Protein AF-A0A4R6QDV1-F1 (afdb_monomer_lite)

Organism: NCBI:txid270368

Sequence (124 aa):
MELHFSRSQKSGLMGGVKFILEAKVGLNDAEQGFVKKYKLADTLLYEKGADKIDAATGAMSLIAARFMQMRVTVNDLVLGRTFECKDIIEIMAVQGQLKEATDLFHKILTAASTFEGEEVIRFA

Structure (mmCIF, N/CA/C/O backbone):
data_AF-A0A4R6QDV1-F1
#
_entry.id   AF-A0A4R6QDV1-F1
#
loop_
_atom_site.group_PDB
_atom_site.id
_atom_site.type_symbol
_atom_site.label_atom_id
_atom_site.label_alt_id
_atom_site.label_comp_id
_atom_site.label_asym_id
_atom_site.label_entity_id
_atom_site.label_seq_id
_atom_site.pdbx_PDB_ins_code
_atom_site.Cartn_x
_atom_site.Cartn_y
_atom_site.Cartn_z
_atom_site.occupancy
_atom_site.B_iso_or_equiv
_atom_site.auth_seq_id
_atom_site.auth_comp_id
_atom_site.auth_asym_id
_atom_site.auth_atom_id
_atom_site.pdbx_PDB_model_num
ATOM 1 N N . MET A 1 1 ? -10.278 4.048 1.165 1.00 93.56 1 MET A N 1
ATOM 2 C CA . MET A 1 1 ? -8.880 3.778 0.788 1.00 93.56 1 MET A CA 1
ATOM 3 C C . MET A 1 1 ? -8.758 3.488 -0.705 1.00 93.56 1 MET A C 1
ATOM 5 O O . MET A 1 1 ? -9.570 2.735 -1.231 1.00 93.56 1 MET A O 1
ATOM 9 N N . GLU A 1 2 ? -7.741 4.040 -1.370 1.00 96.44 2 GLU A N 1
ATOM 10 C CA . GLU A 1 2 ? -7.459 3.840 -2.804 1.00 96.44 2 GLU A CA 1
ATOM 11 C C . GLU A 1 2 ? -5.994 3.434 -3.027 1.00 96.44 2 GLU A C 1
ATOM 13 O O . GLU A 1 2 ? -5.098 4.009 -2.414 1.00 96.44 2 GLU A O 1
ATOM 18 N N . LEU A 1 3 ? -5.730 2.457 -3.905 1.00 98.12 3 LEU A N 1
ATOM 19 C CA . LEU A 1 3 ? -4.371 2.070 -4.308 1.00 98.12 3 LEU A CA 1
ATOM 20 C C . LEU A 1 3 ? -4.016 2.709 -5.649 1.00 98.12 3 LEU A C 1
ATOM 22 O O . LEU A 1 3 ? -4.602 2.374 -6.680 1.00 98.12 3 LEU A O 1
ATOM 26 N N . HIS A 1 4 ? -3.009 3.573 -5.650 1.00 98.38 4 HIS A N 1
ATOM 27 C CA . HIS A 1 4 ? -2.519 4.254 -6.840 1.00 98.38 4 HIS A CA 1
ATOM 28 C C . HIS A 1 4 ? -1.221 3.618 -7.322 1.00 98.38 4 HIS A C 1
ATOM 30 O O . HIS A 1 4 ? -0.309 3.360 -6.535 1.00 98.38 4 HIS A O 1
ATOM 36 N N . PHE A 1 5 ? -1.124 3.431 -8.636 1.00 98.25 5 PHE A N 1
ATOM 37 C CA . PHE A 1 5 ? 0.098 3.015 -9.308 1.00 98.25 5 PHE A CA 1
ATOM 38 C C . PHE A 1 5 ? 0.501 4.046 -10.356 1.00 98.25 5 PHE A C 1
ATOM 40 O O . PHE A 1 5 ? -0.316 4.418 -11.199 1.00 98.25 5 PHE A O 1
ATOM 47 N N . SER A 1 6 ? 1.773 4.429 -10.361 1.00 97.88 6 SER A N 1
ATOM 48 C CA . SER A 1 6 ? 2.406 5.170 -11.451 1.00 97.88 6 SER A CA 1
ATOM 49 C C . SER A 1 6 ? 3.512 4.311 -12.057 1.00 97.88 6 SER A C 1
ATOM 51 O O . SER A 1 6 ? 4.243 3.629 -11.342 1.00 97.88 6 SER A O 1
ATOM 53 N N . ARG A 1 7 ? 3.604 4.283 -13.388 1.00 96.69 7 ARG A N 1
ATOM 54 C CA . ARG A 1 7 ? 4.569 3.457 -14.125 1.00 96.69 7 ARG A CA 1
ATOM 55 C C . ARG A 1 7 ? 5.383 4.354 -15.039 1.00 96.69 7 ARG A C 1
ATOM 57 O O . ARG A 1 7 ? 4.813 5.186 -15.741 1.00 96.69 7 ARG A O 1
ATOM 64 N N . SER A 1 8 ? 6.693 4.165 -15.068 1.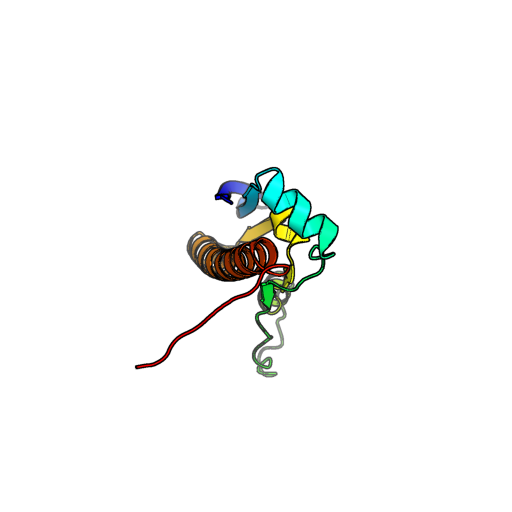00 95.44 8 SER A N 1
ATOM 65 C CA . SER A 1 8 ? 7.568 4.868 -16.005 1.00 95.44 8 SER A CA 1
ATOM 66 C C . SER A 1 8 ? 8.730 3.989 -16.458 1.00 95.44 8 SER A C 1
ATOM 68 O O . SER A 1 8 ? 8.986 2.924 -15.897 1.00 95.44 8 SER A O 1
ATOM 70 N N . GLN A 1 9 ? 9.427 4.437 -17.499 1.00 92.69 9 GLN A N 1
ATOM 71 C CA . GLN A 1 9 ? 10.648 3.816 -17.995 1.00 92.69 9 GLN A CA 1
ATOM 72 C C . GLN A 1 9 ? 11.772 4.850 -17.999 1.00 92.69 9 GLN A C 1
ATOM 74 O O . GLN A 1 9 ? 11.562 5.998 -18.397 1.00 92.69 9 GLN A O 1
ATOM 79 N N . LYS A 1 10 ? 12.960 4.456 -17.541 1.00 87.62 10 LYS A N 1
ATOM 80 C CA . LYS A 1 10 ? 14.155 5.305 -17.533 1.00 87.62 10 LYS A CA 1
ATOM 81 C C . LYS A 1 10 ? 15.247 4.659 -18.374 1.00 87.62 10 LYS A C 1
ATOM 83 O O . LYS A 1 10 ? 15.590 3.498 -18.155 1.00 87.62 10 LYS A O 1
ATOM 88 N N . SER A 1 11 ? 15.810 5.423 -19.303 1.00 82.62 11 SER A N 1
ATOM 89 C CA . SER A 1 11 ? 17.008 5.020 -20.039 1.00 82.62 11 SER A CA 1
ATOM 90 C C . SER A 1 11 ? 18.224 5.091 -19.115 1.00 82.62 11 SER A C 1
ATOM 92 O O . SER A 1 11 ? 18.473 6.111 -18.473 1.00 82.62 11 SER A O 1
ATOM 94 N N . GLY A 1 12 ? 18.969 3.997 -19.022 1.00 73.88 12 GLY A N 1
ATOM 95 C CA . GLY A 1 12 ? 20.217 3.902 -18.279 1.00 73.88 12 GLY A CA 1
ATOM 96 C C . GLY A 1 12 ? 21.408 4.419 -19.086 1.00 73.88 12 GLY A C 1
ATOM 97 O O . GLY A 1 12 ? 21.404 4.399 -20.314 1.00 73.88 12 GLY A O 1
ATOM 98 N N . LEU A 1 13 ? 22.466 4.821 -18.377 1.00 66.75 13 LEU A N 1
ATOM 99 C CA . LEU A 1 13 ? 23.717 5.354 -18.945 1.00 66.75 13 LEU A CA 1
ATOM 100 C C . LEU A 1 13 ? 24.418 4.410 -19.946 1.00 66.75 13 LEU A C 1
ATOM 102 O O . LEU A 1 13 ? 25.207 4.875 -20.756 1.00 66.75 13 LEU A O 1
ATOM 106 N N . MET A 1 14 ? 24.119 3.105 -19.917 1.00 73.69 14 MET A N 1
ATOM 107 C CA . MET A 1 14 ? 24.659 2.087 -20.836 1.00 73.69 14 MET A CA 1
ATOM 108 C C . MET A 1 14 ? 23.605 1.521 -21.810 1.00 73.69 14 MET A C 1
ATOM 110 O O . MET A 1 14 ? 23.719 0.384 -22.255 1.00 73.69 14 MET A O 1
ATOM 114 N N . GLY A 1 15 ? 22.541 2.272 -22.113 1.00 75.25 15 GLY A N 1
ATOM 115 C CA . GLY A 1 15 ? 21.521 1.869 -23.097 1.00 75.25 15 GLY A CA 1
ATOM 116 C C . GLY A 1 15 ? 20.485 0.848 -22.603 1.00 75.25 15 GLY A C 1
ATOM 117 O O . GLY A 1 15 ? 19.574 0.501 -23.346 1.00 75.25 15 GLY A O 1
ATOM 118 N N . GLY A 1 16 ? 20.578 0.388 -21.351 1.00 79.69 16 GLY A N 1
ATOM 119 C CA . GLY A 1 16 ? 19.560 -0.466 -20.728 1.00 79.69 1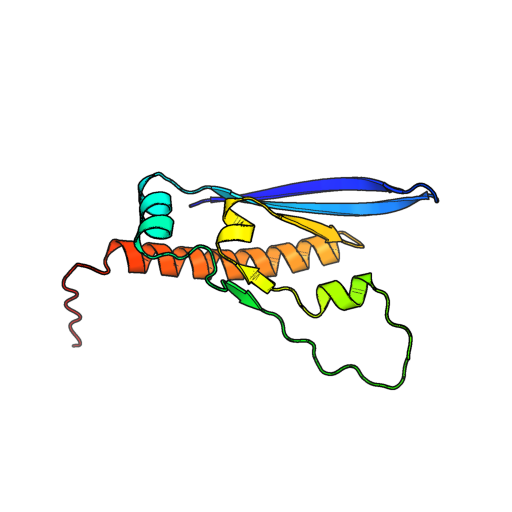6 GLY A CA 1
ATOM 120 C C . GLY A 1 16 ? 18.314 0.319 -20.306 1.00 79.69 16 GLY A C 1
ATOM 121 O O . GLY A 1 16 ? 18.423 1.464 -19.879 1.00 79.69 16 GLY A O 1
ATOM 122 N N . VAL A 1 17 ? 17.132 -0.294 -20.381 1.00 85.25 17 VAL A N 1
ATOM 123 C CA . VAL A 1 17 ? 15.874 0.292 -19.886 1.00 85.25 17 VAL A CA 1
ATOM 124 C C . VAL A 1 17 ? 15.609 -0.208 -18.468 1.00 85.25 17 VAL A C 1
ATOM 126 O O . VAL A 1 17 ? 15.685 -1.407 -18.210 1.00 85.25 17 VAL A O 1
ATOM 129 N N . LYS A 1 18 ? 15.284 0.703 -17.548 1.00 86.00 18 LYS A N 1
ATOM 130 C CA . LYS A 1 18 ? 14.737 0.366 -16.228 1.00 86.00 18 LYS A CA 1
ATOM 131 C C . LYS A 1 18 ? 13.248 0.659 -16.195 1.00 86.00 18 LYS A C 1
ATOM 133 O O . LYS A 1 18 ? 12.839 1.766 -16.551 1.00 86.00 18 LYS A O 1
ATOM 138 N N . PHE A 1 19 ? 12.464 -0.289 -15.703 1.00 91.88 19 PHE A N 1
ATOM 139 C CA . PHE A 1 19 ? 11.044 -0.093 -15.453 1.00 91.88 19 PHE A CA 1
ATOM 140 C C . PHE A 1 19 ? 10.855 0.343 -14.005 1.00 91.88 19 PHE A C 1
ATOM 142 O O . PHE A 1 19 ? 11.454 -0.222 -13.095 1.00 91.88 19 PHE A O 1
ATOM 149 N N . ILE A 1 20 ? 10.059 1.380 -13.786 1.00 94.25 20 ILE A N 1
ATOM 150 C CA . ILE A 1 20 ? 9.812 1.950 -12.466 1.00 94.25 20 ILE A CA 1
ATOM 151 C C . ILE A 1 20 ? 8.321 1.838 -12.176 1.00 94.25 20 ILE A C 1
ATOM 153 O O . ILE A 1 20 ? 7.495 2.276 -12.980 1.00 94.25 20 ILE A O 1
ATOM 157 N N . LEU A 1 21 ? 7.990 1.278 -11.019 1.00 95.25 21 LEU A N 1
ATOM 158 C CA . LEU A 1 21 ? 6.646 1.263 -10.462 1.00 95.25 21 LEU A CA 1
ATOM 159 C C . LEU A 1 21 ? 6.653 2.057 -9.159 1.00 95.25 21 LEU A C 1
ATOM 161 O O . LEU A 1 21 ? 7.371 1.721 -8.227 1.00 95.25 21 LEU A O 1
ATOM 165 N N . GLU A 1 22 ? 5.838 3.092 -9.075 1.00 97.00 22 GLU A N 1
ATOM 166 C CA . GLU A 1 22 ? 5.541 3.788 -7.828 1.00 97.00 22 GLU A CA 1
ATOM 167 C C . GLU A 1 22 ? 4.157 3.355 -7.359 1.00 97.00 22 GLU A C 1
ATOM 169 O O . GLU A 1 22 ? 3.217 3.288 -8.156 1.00 97.00 22 GLU A O 1
ATOM 174 N N . ALA A 1 23 ? 4.031 3.046 -6.073 1.00 97.19 23 ALA A N 1
ATOM 175 C CA . ALA A 1 23 ? 2.771 2.658 -5.463 1.00 97.19 23 ALA A CA 1
ATOM 176 C C . ALA A 1 23 ? 2.521 3.480 -4.205 1.00 97.19 23 ALA A C 1
ATOM 178 O O . ALA A 1 23 ? 3.437 3.678 -3.408 1.00 97.19 23 ALA A O 1
ATOM 179 N N . LYS A 1 24 ? 1.283 3.937 -4.024 1.00 98.00 24 LYS A N 1
ATOM 180 C CA . LYS A 1 24 ? 0.856 4.677 -2.836 1.00 98.00 24 LYS A CA 1
ATOM 181 C C . LYS A 1 24 ? -0.604 4.389 -2.529 1.00 98.00 24 LYS A C 1
ATOM 183 O O . LYS A 1 24 ? -1.415 4.247 -3.440 1.00 98.00 24 LYS A O 1
ATOM 188 N N . VAL A 1 25 ? -0.936 4.365 -1.249 1.00 98.25 25 VAL A N 1
ATOM 189 C CA . VAL A 1 25 ? -2.305 4.286 -0.763 1.00 98.25 25 VAL A CA 1
ATOM 190 C C . VAL A 1 25 ? -2.800 5.668 -0.336 1.00 98.25 25 VAL A C 1
ATOM 192 O O . VAL A 1 25 ? -2.164 6.352 0.469 1.00 98.25 25 VAL A O 1
ATOM 195 N N . GLY A 1 26 ? -3.946 6.073 -0.876 1.00 97.62 26 GLY A N 1
ATOM 196 C CA . GLY A 1 26 ? -4.727 7.209 -0.403 1.00 97.62 26 GLY A CA 1
ATOM 197 C C . GLY A 1 26 ? -5.662 6.778 0.726 1.00 97.62 26 GLY A C 1
ATOM 198 O O . GLY A 1 26 ? -6.445 5.840 0.559 1.00 97.62 26 GLY A O 1
ATOM 199 N N . LEU A 1 27 ? -5.579 7.464 1.867 1.00 97.81 27 LEU A N 1
ATOM 200 C CA . LEU A 1 27 ? -6.466 7.278 3.016 1.00 97.81 27 LEU A CA 1
ATOM 201 C C . LEU A 1 27 ? -7.360 8.504 3.187 1.00 97.81 27 LEU A C 1
ATOM 203 O O . LEU A 1 27 ? -6.898 9.628 2.981 1.00 97.81 27 LEU A O 1
ATOM 207 N N . ASN A 1 28 ? -8.606 8.291 3.603 1.00 97.38 28 ASN A N 1
ATOM 208 C CA . ASN A 1 28 ? -9.439 9.374 4.125 1.00 97.38 28 ASN A CA 1
ATOM 209 C C . ASN A 1 28 ? -9.048 9.727 5.578 1.00 97.38 28 ASN A C 1
ATOM 211 O O . ASN A 1 28 ? -8.242 9.035 6.208 1.00 97.38 28 ASN A O 1
ATOM 215 N N . ASP A 1 29 ? -9.631 10.796 6.125 1.00 97.50 29 ASP A N 1
ATOM 216 C CA . ASP A 1 29 ? -9.282 11.303 7.461 1.00 97.50 29 ASP A CA 1
ATOM 217 C C . ASP A 1 29 ? -9.526 10.280 8.581 1.00 97.50 29 ASP A C 1
ATOM 219 O O . ASP A 1 29 ? -8.713 10.161 9.501 1.00 97.50 29 ASP A O 1
ATOM 223 N N . ALA A 1 30 ? -10.612 9.504 8.496 1.00 95.94 30 ALA A N 1
ATOM 224 C CA . ALA A 1 30 ? -10.939 8.477 9.484 1.00 95.94 30 ALA A CA 1
ATOM 225 C C . ALA A 1 30 ? -9.927 7.322 9.447 1.00 95.94 30 ALA A C 1
ATOM 227 O O . ALA A 1 30 ? -9.370 6.945 10.478 1.00 95.94 30 ALA A O 1
ATOM 228 N N . GLU A 1 31 ? -9.622 6.818 8.250 1.00 97.62 31 GLU A N 1
ATOM 229 C CA . GLU A 1 31 ? -8.620 5.775 8.017 1.00 97.62 31 GLU A CA 1
ATOM 230 C C . GLU A 1 31 ? -7.236 6.217 8.514 1.00 97.62 31 GLU A C 1
ATOM 232 O O . GLU A 1 31 ? -6.546 5.473 9.216 1.00 97.62 31 GLU A O 1
ATOM 237 N N . GLN A 1 32 ? -6.843 7.459 8.219 1.00 97.44 32 GLN A N 1
ATOM 238 C CA . GLN A 1 32 ? -5.589 8.017 8.715 1.00 97.44 32 GLN A CA 1
ATOM 239 C C . GLN A 1 32 ? -5.597 8.184 10.245 1.00 97.44 32 GLN A C 1
ATOM 241 O O . GLN A 1 32 ? -4.567 7.978 10.898 1.00 97.44 32 GLN A O 1
ATOM 246 N N . GLY A 1 33 ? -6.754 8.509 10.825 1.00 97.31 33 GLY A N 1
ATOM 247 C CA . GLY A 1 33 ? -6.986 8.496 12.266 1.00 97.31 33 GLY A CA 1
ATOM 248 C C . GLY A 1 33 ? -6.734 7.119 12.884 1.00 97.31 33 GLY A C 1
ATOM 249 O O . GLY A 1 33 ? -6.016 7.029 13.881 1.00 97.31 33 GLY A O 1
ATOM 250 N N . PHE A 1 34 ? -7.228 6.042 12.267 1.00 97.31 34 PHE A N 1
ATOM 251 C CA . PHE A 1 34 ? -7.011 4.671 12.745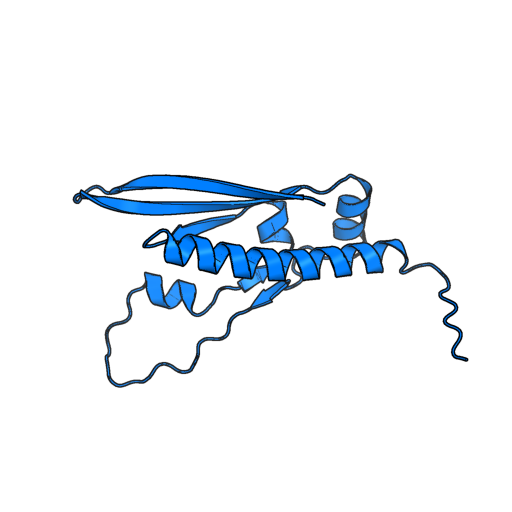 1.00 97.31 34 PHE A CA 1
ATOM 252 C C . PHE A 1 34 ? -5.540 4.253 12.698 1.00 97.31 34 PHE A C 1
ATOM 254 O O . PHE A 1 34 ? -5.040 3.703 13.681 1.00 97.31 34 PHE A O 1
ATOM 261 N N . VAL A 1 35 ? -4.815 4.576 11.619 1.00 97.50 35 VAL A N 1
ATOM 262 C CA . VAL A 1 35 ? -3.370 4.288 11.524 1.00 97.50 35 VAL A CA 1
ATOM 263 C C . VAL A 1 35 ? -2.605 4.910 12.692 1.00 97.50 35 VAL A C 1
ATOM 265 O O . VAL A 1 35 ? -1.762 4.248 13.302 1.00 97.50 35 VAL A O 1
ATOM 268 N N . LYS A 1 36 ? -2.922 6.164 13.036 1.00 97.44 36 LYS A N 1
ATOM 269 C CA . LYS A 1 36 ? -2.301 6.876 14.162 1.00 97.44 36 LYS A CA 1
ATOM 270 C C . LYS A 1 36 ? -2.735 6.293 15.509 1.00 97.44 36 LYS A C 1
ATOM 272 O O . LYS A 1 36 ? -1.878 5.987 16.336 1.00 97.44 36 LYS A O 1
ATOM 277 N N . LYS A 1 37 ? -4.044 6.113 15.721 1.00 96.62 37 LYS A N 1
ATOM 278 C CA . LYS A 1 37 ? -4.636 5.628 16.981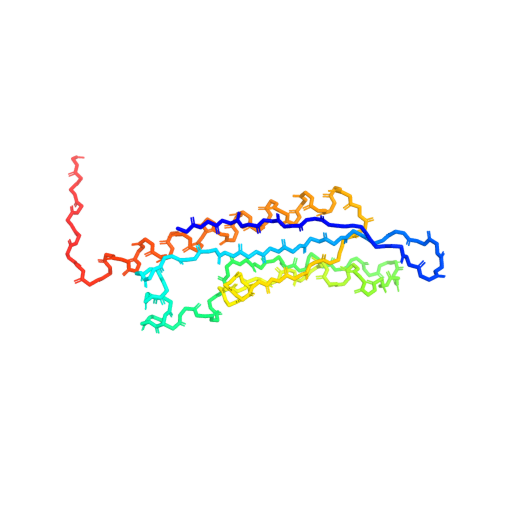 1.00 96.62 37 LYS A CA 1
ATOM 279 C C . LYS A 1 37 ? -4.099 4.252 17.372 1.00 96.62 37 LYS A C 1
ATOM 281 O O . LYS A 1 37 ? -3.682 4.061 18.511 1.00 96.62 37 LYS A O 1
ATOM 286 N N . TYR A 1 38 ? -4.060 3.325 16.418 1.00 96.81 38 TYR A N 1
ATOM 287 C CA . TYR A 1 38 ? -3.657 1.936 16.646 1.00 96.81 38 TYR A CA 1
ATOM 288 C C . TYR A 1 38 ? -2.182 1.661 16.312 1.00 96.81 38 TYR A C 1
ATOM 290 O O . TYR A 1 38 ? -1.757 0.511 16.344 1.00 96.81 38 TYR A O 1
ATOM 298 N N . LYS A 1 39 ? -1.385 2.705 16.023 1.00 97.25 39 LYS A N 1
ATOM 299 C CA . LYS A 1 39 ? 0.059 2.615 15.727 1.00 97.25 39 LYS A CA 1
ATOM 300 C C . LYS A 1 39 ? 0.387 1.600 14.624 1.00 97.25 39 LYS A C 1
ATOM 302 O O . LYS A 1 39 ? 1.347 0.842 14.723 1.00 97.25 39 LYS A O 1
ATOM 307 N N . LEU A 1 40 ? -0.405 1.607 13.556 1.00 97.19 40 LEU A N 1
ATOM 308 C CA . LEU A 1 40 ? -0.335 0.594 12.499 1.00 97.19 40 LEU A CA 1
ATOM 309 C C . LEU A 1 40 ? 0.811 0.814 11.504 1.00 97.19 40 LEU A C 1
ATOM 311 O O . LEU A 1 40 ? 0.976 0.009 10.600 1.00 97.19 40 LEU A O 1
ATOM 315 N N . ALA A 1 41 ? 1.588 1.896 11.624 1.00 95.69 41 ALA A N 1
ATOM 316 C CA . ALA A 1 41 ? 2.590 2.286 10.628 1.00 95.69 41 ALA A CA 1
ATOM 317 C C . ALA A 1 41 ? 3.583 1.155 10.289 1.00 95.69 41 ALA A C 1
ATOM 319 O O . ALA A 1 41 ? 3.838 0.892 9.115 1.00 95.69 41 ALA A O 1
ATOM 320 N N . ASP A 1 42 ? 4.074 0.440 11.300 1.00 96.00 42 ASP A N 1
ATOM 321 C CA . ASP A 1 42 ? 5.059 -0.633 11.124 1.00 96.00 42 ASP A CA 1
ATOM 322 C C . ASP A 1 42 ? 4.421 -2.016 10.908 1.00 96.00 42 ASP A C 1
ATOM 324 O O . ASP A 1 42 ? 5.127 -3.024 10.803 1.00 96.00 42 ASP A O 1
ATOM 328 N N . THR A 1 43 ? 3.086 -2.091 10.835 1.00 96.44 43 THR A N 1
ATOM 329 C CA . THR A 1 43 ? 2.371 -3.345 10.591 1.00 96.44 43 THR A CA 1
ATOM 330 C C . THR A 1 43 ? 2.769 -3.912 9.234 1.00 96.44 43 THR A C 1
ATOM 332 O O . THR A 1 43 ? 2.663 -3.248 8.201 1.00 96.44 43 THR A O 1
ATOM 335 N N . LEU A 1 44 ? 3.227 -5.163 9.252 1.00 95.69 44 LEU A N 1
ATOM 336 C CA . LEU A 1 44 ? 3.598 -5.916 8.066 1.00 95.69 44 LEU A CA 1
ATOM 337 C C . LEU A 1 44 ? 2.340 -6.347 7.304 1.00 95.69 44 LEU A C 1
ATOM 339 O O . LEU A 1 44 ? 1.481 -7.029 7.856 1.00 95.69 44 LEU A O 1
ATOM 343 N N . LEU A 1 45 ? 2.252 -5.953 6.037 1.00 94.56 45 LEU A N 1
ATOM 344 C CA . LEU A 1 45 ? 1.133 -6.261 5.146 1.00 94.56 45 LEU A CA 1
ATOM 345 C C . LEU A 1 45 ? 1.451 -7.390 4.168 1.00 94.56 45 LEU A C 1
ATOM 347 O O . LEU A 1 45 ? 0.556 -8.093 3.710 1.00 94.56 45 LEU A O 1
ATOM 351 N N . TYR A 1 46 ? 2.722 -7.545 3.814 1.00 91.81 46 TYR A N 1
ATOM 352 C CA . TYR A 1 46 ? 3.168 -8.595 2.912 1.00 91.81 46 TYR A CA 1
ATOM 353 C C . TYR A 1 46 ? 4.632 -8.914 3.168 1.00 91.81 46 TYR A C 1
ATOM 355 O O . TYR A 1 46 ? 5.455 -8.007 3.305 1.00 91.81 46 TYR A O 1
ATOM 363 N N . GLU A 1 47 ? 4.958 -10.198 3.183 1.00 86.94 47 GLU A N 1
ATOM 364 C CA . GLU A 1 47 ? 6.327 -10.690 3.195 1.00 86.94 47 GLU A CA 1
ATOM 365 C C . GLU A 1 47 ? 6.406 -11.934 2.319 1.00 86.94 47 GLU A C 1
ATOM 367 O O . GLU A 1 47 ? 5.736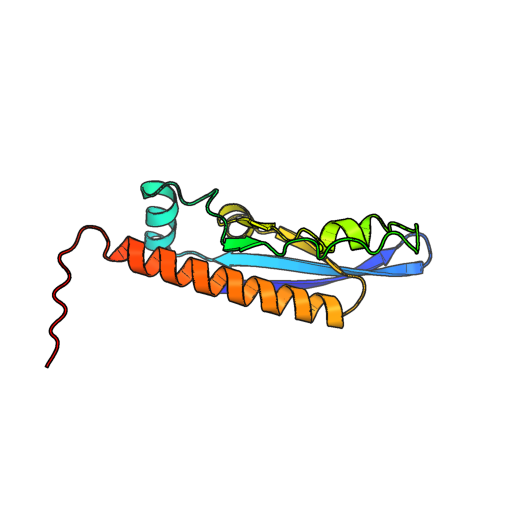 -12.934 2.573 1.00 86.94 47 GLU A O 1
ATOM 372 N N . LYS A 1 48 ? 7.234 -11.873 1.276 1.00 76.19 48 LYS A N 1
ATOM 373 C CA . LYS A 1 48 ? 7.646 -13.067 0.544 1.00 76.19 48 LYS A CA 1
ATOM 374 C C . LYS A 1 48 ? 8.991 -13.518 1.094 1.00 76.19 48 LYS A C 1
ATOM 376 O O . LYS A 1 48 ? 9.979 -12.799 0.953 1.00 76.19 48 LYS A O 1
ATOM 381 N N . GLY A 1 49 ? 9.007 -14.688 1.728 1.00 58.22 49 GLY A N 1
ATOM 382 C CA . GLY A 1 49 ? 10.239 -15.343 2.153 1.00 58.22 49 GLY A CA 1
ATOM 383 C C . GLY A 1 49 ? 11.078 -15.761 0.947 1.00 58.22 49 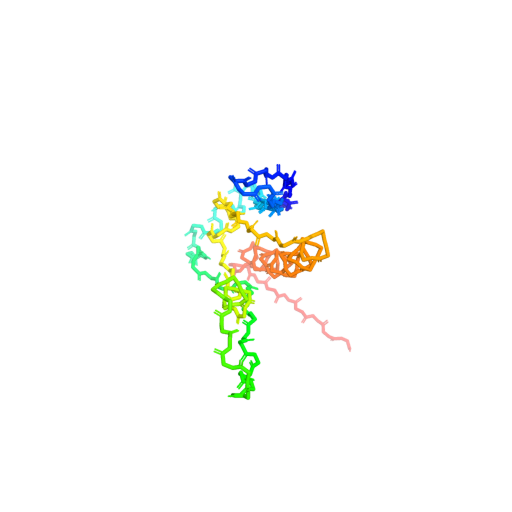GLY A C 1
ATOM 384 O O . GLY A 1 49 ? 10.541 -16.105 -0.107 1.00 58.22 49 GLY A O 1
ATOM 385 N N . ALA A 1 50 ? 12.399 -15.734 1.103 1.00 53.47 50 ALA A N 1
ATOM 386 C CA . ALA A 1 50 ? 13.296 -16.335 0.133 1.00 53.47 50 ALA A CA 1
ATOM 387 C C . ALA A 1 50 ? 13.072 -17.852 0.161 1.00 53.47 50 ALA A C 1
ATOM 389 O O . ALA A 1 50 ? 13.406 -18.507 1.152 1.00 53.47 50 ALA A O 1
ATOM 390 N N . ASP A 1 51 ? 12.527 -18.417 -0.917 1.00 46.41 51 ASP A N 1
ATOM 391 C CA . ASP A 1 51 ? 12.719 -19.841 -1.167 1.00 46.41 51 ASP A CA 1
ATOM 392 C C . ASP A 1 51 ? 14.230 -20.089 -1.164 1.00 46.41 51 ASP A C 1
ATOM 394 O O . ASP A 1 51 ? 15.002 -19.334 -1.764 1.00 46.41 51 ASP A O 1
ATOM 398 N N . LYS A 1 52 ? 14.653 -21.075 -0.368 1.00 44.06 52 LYS A N 1
ATOM 399 C CA . LYS A 1 52 ? 16.060 -21.375 -0.090 1.00 44.06 52 LYS A CA 1
ATOM 400 C C . LYS A 1 52 ? 16.854 -21.362 -1.396 1.00 44.06 52 LYS A C 1
ATOM 402 O O . LYS A 1 52 ? 16.531 -22.094 -2.324 1.00 44.06 52 LYS A O 1
ATOM 407 N N . ILE A 1 53 ? 17.885 -20.522 -1.438 1.00 50.00 53 ILE A N 1
ATOM 408 C CA . ILE A 1 53 ? 18.821 -20.434 -2.557 1.00 50.00 53 ILE A CA 1
ATOM 409 C C . ILE A 1 53 ? 19.371 -21.834 -2.833 1.00 50.00 53 ILE A C 1
ATOM 411 O O . ILE A 1 53 ? 19.996 -22.438 -1.959 1.00 50.00 53 ILE A O 1
ATOM 415 N N . ASP A 1 54 ? 19.161 -22.325 -4.052 1.00 43.69 54 ASP A N 1
ATOM 416 C CA . ASP A 1 54 ? 19.858 -23.499 -4.556 1.00 43.69 54 ASP A CA 1
ATOM 417 C C . ASP A 1 54 ? 21.332 -23.105 -4.732 1.00 43.69 54 ASP A C 1
ATOM 419 O O . ASP A 1 54 ? 21.684 -22.273 -5.572 1.00 43.69 54 ASP A O 1
ATOM 423 N N . ALA A 1 55 ? 22.200 -23.641 -3.874 1.00 48.81 55 ALA A N 1
ATOM 424 C CA . ALA A 1 55 ? 23.603 -23.242 -3.719 1.00 48.81 55 ALA A CA 1
ATOM 425 C C . ALA A 1 55 ? 24.487 -23.501 -4.963 1.00 48.81 55 ALA A C 1
ATOM 427 O O . ALA A 1 55 ? 25.694 -23.270 -4.927 1.00 48.81 55 ALA A O 1
ATOM 428 N N . ALA A 1 56 ? 23.906 -23.983 -6.063 1.00 49.06 56 ALA A N 1
ATOM 429 C CA . ALA A 1 56 ? 24.615 -24.494 -7.229 1.00 49.06 56 ALA A CA 1
ATOM 430 C C . ALA A 1 56 ? 25.077 -23.422 -8.235 1.00 49.06 56 ALA A C 1
ATOM 432 O O . ALA A 1 56 ? 25.977 -23.704 -9.023 1.00 49.06 56 ALA A O 1
ATOM 433 N N . THR A 1 57 ? 24.500 -22.212 -8.253 1.00 57.00 57 THR A N 1
ATOM 434 C CA . THR A 1 57 ? 24.753 -21.249 -9.352 1.00 57.00 57 THR A CA 1
ATOM 435 C C . THR A 1 57 ? 25.537 -19.994 -8.979 1.00 57.00 57 THR A C 1
ATOM 437 O O . THR A 1 57 ? 25.967 -19.290 -9.887 1.00 57.00 57 THR A O 1
ATOM 440 N N . GLY A 1 58 ? 25.786 -19.712 -7.693 1.00 52.94 58 GLY A N 1
ATOM 441 C CA . GLY A 1 58 ? 26.793 -18.740 -7.214 1.00 52.94 58 GLY A CA 1
ATOM 442 C C . GLY A 1 58 ? 26.691 -17.274 -7.688 1.00 52.94 58 GLY A C 1
ATOM 443 O O . GLY A 1 58 ? 27.447 -16.433 -7.209 1.00 52.94 58 GLY A O 1
ATOM 444 N N . ALA A 1 59 ? 25.770 -16.929 -8.588 1.00 50.59 59 ALA A N 1
ATOM 445 C CA . ALA A 1 59 ? 25.643 -15.607 -9.188 1.00 50.59 59 ALA A CA 1
ATOM 446 C C . ALA A 1 59 ? 24.458 -14.851 -8.572 1.00 50.59 59 ALA A C 1
ATOM 448 O O . ALA A 1 59 ? 23.339 -14.860 -9.084 1.00 50.59 59 ALA A O 1
ATOM 449 N N . MET A 1 60 ? 24.707 -14.174 -7.450 1.00 50.78 60 MET A N 1
ATOM 450 C CA . MET A 1 60 ? 23.739 -13.258 -6.844 1.00 50.78 60 MET A CA 1
ATOM 451 C C . MET A 1 60 ? 23.705 -11.943 -7.625 1.00 50.78 60 MET A C 1
ATOM 453 O O . MET A 1 60 ? 24.542 -11.060 -7.438 1.00 50.78 60 MET A O 1
ATOM 457 N N . SER A 1 61 ? 22.696 -11.777 -8.478 1.00 54.31 61 SER A N 1
ATOM 458 C CA . SER A 1 61 ? 22.295 -10.437 -8.904 1.00 54.31 61 SER A CA 1
ATOM 459 C C . SER A 1 61 ? 21.744 -9.691 -7.685 1.00 54.31 61 SER A C 1
ATOM 461 O O . SER A 1 61 ? 20.753 -10.121 -7.091 1.00 54.31 61 SER A O 1
ATOM 463 N N . LEU A 1 62 ? 22.351 -8.556 -7.317 1.00 52.78 62 LEU A N 1
ATOM 464 C CA . LEU A 1 62 ? 21.874 -7.692 -6.223 1.00 52.78 62 LEU A CA 1
ATOM 465 C C . LEU A 1 62 ? 20.407 -7.253 -6.408 1.00 52.78 62 LEU A C 1
ATOM 467 O O . LEU A 1 62 ? 19.741 -6.898 -5.439 1.00 52.78 62 LEU A O 1
ATOM 471 N N . ILE A 1 63 ? 19.892 -7.291 -7.642 1.00 50.16 63 ILE A N 1
ATOM 472 C CA . ILE A 1 63 ? 18.489 -7.007 -7.965 1.00 50.16 63 ILE A CA 1
ATOM 473 C C . ILE A 1 63 ? 17.601 -8.212 -7.616 1.00 50.16 63 ILE A C 1
ATOM 475 O O . ILE A 1 63 ? 16.595 -8.042 -6.934 1.00 50.16 63 ILE A O 1
ATOM 479 N N . ALA A 1 64 ? 17.998 -9.437 -7.980 1.00 47.94 64 ALA A N 1
ATOM 480 C CA . ALA A 1 64 ? 17.257 -10.656 -7.630 1.00 47.94 64 ALA A CA 1
ATOM 481 C C . ALA A 1 64 ? 17.206 -10.890 -6.107 1.00 47.94 64 ALA A C 1
ATOM 483 O O . ALA A 1 64 ? 16.170 -11.279 -5.572 1.00 47.94 64 ALA A O 1
ATOM 484 N N . ALA A 1 65 ? 18.284 -10.554 -5.390 1.00 51.53 65 ALA A N 1
ATOM 485 C CA . ALA A 1 65 ? 18.326 -10.585 -3.928 1.00 51.53 65 ALA A CA 1
ATOM 486 C C . ALA A 1 65 ? 17.273 -9.667 -3.273 1.00 51.53 65 ALA A C 1
ATOM 488 O O . ALA A 1 65 ? 16.732 -10.003 -2.222 1.00 51.53 65 ALA A O 1
ATOM 489 N N . ARG A 1 66 ? 16.946 -8.528 -3.903 1.00 50.91 66 ARG A N 1
ATOM 490 C CA . ARG A 1 66 ? 15.936 -7.578 -3.403 1.00 50.91 66 ARG A CA 1
ATOM 491 C C . ARG A 1 66 ? 14.501 -8.055 -3.626 1.00 50.91 66 ARG A C 1
ATOM 493 O O . ARG A 1 66 ? 13.635 -7.753 -2.811 1.00 50.91 66 ARG A O 1
ATOM 500 N N . PHE A 1 67 ? 14.255 -8.825 -4.686 1.00 50.69 67 PHE A N 1
ATOM 501 C CA . PHE A 1 67 ? 12.943 -9.420 -4.971 1.00 50.69 67 PHE A CA 1
ATOM 502 C C . PHE A 1 67 ? 12.633 -10.659 -4.119 1.00 50.69 67 PHE A C 1
ATOM 504 O O . PHE A 1 67 ? 11.463 -10.950 -3.872 1.00 50.69 67 PHE A O 1
ATOM 511 N N . MET A 1 68 ? 13.656 -11.350 -3.605 1.00 52.25 68 MET A N 1
ATOM 512 C CA . MET A 1 68 ? 13.494 -12.477 -2.672 1.00 52.25 68 MET A CA 1
ATOM 513 C C . MET A 1 68 ? 13.085 -12.062 -1.246 1.00 52.25 68 MET A C 1
ATOM 515 O O . MET A 1 68 ? 12.933 -12.923 -0.387 1.00 52.25 68 MET A O 1
ATOM 519 N N . GLN A 1 69 ? 12.915 -10.763 -0.978 1.00 61.91 69 GLN A N 1
ATOM 520 C CA . GLN A 1 69 ? 12.564 -10.222 0.340 1.00 61.91 69 GLN A CA 1
ATOM 521 C C . GLN A 1 69 ? 11.587 -9.047 0.208 1.00 61.91 69 GLN A C 1
ATOM 523 O O . GLN A 1 69 ? 11.782 -7.987 0.811 1.00 61.91 69 GLN A O 1
ATOM 528 N N . MET A 1 70 ? 10.551 -9.177 -0.631 1.00 78.31 70 MET A N 1
ATOM 529 C CA . MET A 1 70 ? 9.551 -8.114 -0.707 1.00 78.31 70 MET A CA 1
ATOM 530 C C . MET A 1 70 ? 8.759 -8.075 0.602 1.00 78.31 70 MET A C 1
ATOM 532 O O . MET A 1 70 ? 7.837 -8.859 0.810 1.00 78.31 70 MET A O 1
ATOM 536 N N . ARG A 1 71 ? 9.160 -7.152 1.476 1.00 88.44 71 ARG A N 1
ATOM 537 C CA . ARG A 1 71 ? 8.517 -6.803 2.740 1.00 88.44 71 ARG A CA 1
ATOM 538 C C . ARG A 1 71 ? 7.805 -5.466 2.565 1.00 88.44 71 ARG A C 1
ATOM 540 O O . ARG A 1 71 ? 8.463 -4.495 2.192 1.00 88.44 71 ARG A O 1
ATOM 547 N N . VAL A 1 72 ? 6.500 -5.413 2.809 1.00 92.94 72 VAL A N 1
ATOM 548 C CA . VAL A 1 72 ? 5.673 -4.201 2.676 1.00 92.94 72 VAL A CA 1
ATOM 549 C C . VAL A 1 72 ? 4.974 -3.925 3.998 1.00 92.94 72 VAL A C 1
ATOM 551 O O . VAL A 1 72 ? 4.279 -4.793 4.522 1.00 92.94 72 VAL A O 1
ATOM 554 N N . THR A 1 73 ? 5.153 -2.721 4.528 1.00 96.38 73 THR A N 1
ATOM 555 C CA . THR A 1 73 ? 4.469 -2.215 5.725 1.00 96.38 73 THR A CA 1
ATOM 556 C C . THR A 1 73 ? 3.359 -1.230 5.361 1.00 96.38 73 THR A C 1
ATOM 558 O O . THR A 1 73 ? 3.280 -0.756 4.224 1.00 96.38 73 THR A O 1
ATOM 561 N N . VAL A 1 74 ? 2.513 -0.876 6.330 1.00 97.56 74 VAL A N 1
ATOM 562 C CA . VAL A 1 74 ? 1.536 0.216 6.172 1.00 97.56 74 VAL A CA 1
ATOM 563 C C . VAL A 1 74 ? 2.230 1.521 5.784 1.00 97.56 74 VAL A C 1
ATOM 565 O O . VAL A 1 74 ? 1.786 2.198 4.856 1.00 97.56 74 VAL A O 1
ATOM 568 N N . ASN A 1 75 ? 3.333 1.870 6.449 1.00 96.88 75 ASN A N 1
ATOM 569 C CA . ASN A 1 75 ? 4.036 3.124 6.197 1.00 96.88 75 ASN A CA 1
ATOM 570 C C . ASN A 1 75 ? 4.609 3.197 4.773 1.00 96.88 75 ASN A C 1
ATOM 572 O O . ASN A 1 75 ? 4.510 4.245 4.136 1.00 96.88 75 ASN A O 1
ATOM 576 N N . ASP A 1 76 ? 5.126 2.080 4.243 1.00 95.62 76 ASP A N 1
ATOM 577 C CA . ASP A 1 76 ? 5.594 2.003 2.851 1.00 95.62 76 ASP A CA 1
ATOM 578 C C . ASP A 1 76 ? 4.491 2.400 1.858 1.00 95.62 76 ASP A C 1
ATOM 580 O O . ASP A 1 76 ? 4.746 3.119 0.892 1.00 95.62 76 ASP A O 1
ATOM 584 N N . LEU A 1 77 ? 3.255 1.944 2.086 1.00 96.19 77 LEU A N 1
ATOM 585 C CA . LEU A 1 77 ? 2.129 2.250 1.205 1.00 96.19 77 LEU A CA 1
ATOM 586 C C . LEU A 1 77 ? 1.600 3.671 1.413 1.00 96.19 77 LEU A C 1
ATOM 588 O O . LEU A 1 77 ? 1.284 4.346 0.437 1.00 96.19 77 LEU A O 1
ATOM 592 N N . VAL A 1 78 ? 1.509 4.145 2.657 1.00 97.38 78 VAL A N 1
ATOM 593 C CA . VAL A 1 78 ? 0.968 5.480 2.969 1.00 97.38 78 VAL A CA 1
ATOM 594 C C . VAL A 1 78 ? 1.906 6.597 2.504 1.00 97.38 78 VAL A C 1
ATOM 596 O O . VAL A 1 78 ? 1.447 7.591 1.935 1.00 97.38 78 VAL A O 1
ATOM 599 N N . LEU A 1 79 ? 3.216 6.446 2.714 1.00 96.62 79 LEU A N 1
ATOM 600 C CA . LEU A 1 79 ? 4.213 7.409 2.229 1.00 96.62 79 LEU A CA 1
ATOM 601 C C . LEU A 1 79 ? 4.449 7.274 0.722 1.00 96.62 79 LEU A C 1
ATOM 603 O O . LEU A 1 79 ? 4.756 8.260 0.050 1.00 96.62 79 LEU A O 1
ATOM 607 N N . GLY A 1 80 ? 4.219 6.076 0.194 1.00 95.69 80 GLY A N 1
ATOM 608 C CA . GLY A 1 80 ? 4.508 5.706 -1.176 1.00 95.69 80 GLY A CA 1
ATOM 609 C C . GLY A 1 80 ? 5.898 5.088 -1.300 1.00 95.69 80 GLY A C 1
ATOM 610 O O . GLY A 1 80 ? 6.851 5.488 -0.629 1.00 95.69 80 GLY A O 1
ATOM 611 N N . ARG A 1 81 ? 6.015 4.105 -2.191 1.00 94.00 81 ARG A N 1
ATOM 612 C CA . ARG A 1 81 ? 7.250 3.356 -2.423 1.00 94.00 81 ARG A CA 1
ATOM 613 C C . ARG A 1 81 ? 7.497 3.148 -3.908 1.00 94.00 81 ARG A C 1
ATOM 615 O O . ARG A 1 81 ? 6.575 2.874 -4.675 1.00 94.00 81 ARG A O 1
ATOM 622 N N . THR A 1 82 ? 8.765 3.246 -4.294 1.00 93.88 82 THR A N 1
ATOM 623 C CA . THR A 1 82 ? 9.239 2.985 -5.655 1.00 93.88 82 THR A CA 1
ATOM 624 C C . THR A 1 82 ? 9.878 1.602 -5.745 1.00 93.88 82 THR A C 1
ATOM 626 O O . THR A 1 82 ? 10.668 1.205 -4.887 1.00 93.88 82 THR A O 1
ATOM 629 N N . PHE A 1 83 ? 9.568 0.894 -6.822 1.00 90.19 83 PHE A N 1
ATOM 630 C CA . PHE A 1 83 ? 10.084 -0.417 -7.176 1.00 90.19 83 PHE A CA 1
ATOM 631 C C . PHE A 1 83 ? 10.778 -0.309 -8.536 1.00 90.19 83 PHE A C 1
ATOM 633 O O . PHE A 1 83 ? 10.207 0.216 -9.493 1.00 90.19 83 PHE A O 1
ATOM 640 N N . GLU A 1 84 ? 12.018 -0.789 -8.616 1.00 90.31 84 GLU A N 1
ATOM 641 C CA . GLU A 1 84 ? 12.701 -0.982 -9.895 1.00 90.31 84 GLU A CA 1
ATOM 642 C C . GLU A 1 84 ? 12.419 -2.402 -10.387 1.00 90.31 84 GLU A C 1
ATOM 644 O O . GLU A 1 84 ? 12.670 -3.370 -9.671 1.00 90.31 84 GLU A O 1
ATOM 649 N N . CYS A 1 85 ? 11.917 -2.513 -11.610 1.00 87.62 85 CYS A N 1
ATOM 650 C CA . CYS A 1 85 ? 11.574 -3.755 -12.282 1.00 87.62 85 CYS A CA 1
ATOM 651 C C . CYS A 1 85 ? 12.409 -3.903 -13.565 1.00 87.62 85 CYS A C 1
ATOM 653 O O . CYS A 1 85 ? 12.796 -2.921 -14.211 1.00 87.62 85 CYS A O 1
ATOM 655 N N . LYS A 1 86 ? 12.675 -5.147 -13.949 1.00 86.56 86 LYS A N 1
ATOM 656 C CA . LYS A 1 86 ? 13.415 -5.535 -15.153 1.00 86.56 86 LYS A CA 1
ATOM 657 C C . LYS A 1 86 ? 12.565 -5.426 -16.418 1.00 86.56 86 LYS A C 1
ATOM 659 O O . LYS A 1 86 ? 13.085 -5.114 -17.482 1.00 86.56 86 LYS A O 1
ATOM 664 N N . ASP A 1 87 ? 11.268 -5.693 -16.292 1.00 87.50 87 ASP A N 1
ATOM 665 C CA . ASP A 1 87 ? 10.312 -5.734 -17.389 1.00 87.50 87 ASP A CA 1
ATOM 666 C C . ASP A 1 87 ? 8.876 -5.502 -16.885 1.00 87.50 87 ASP A C 1
ATOM 668 O O . ASP A 1 87 ? 8.607 -5.338 -15.690 1.00 87.50 87 ASP A O 1
ATOM 672 N N . ILE A 1 88 ? 7.936 -5.471 -17.829 1.00 91.88 88 ILE A N 1
ATOM 673 C CA . ILE A 1 88 ? 6.509 -5.272 -17.559 1.00 91.88 88 ILE A CA 1
ATOM 674 C C . ILE A 1 88 ? 5.904 -6.459 -16.792 1.00 91.88 88 ILE A C 1
ATOM 676 O O . ILE A 1 88 ? 4.989 -6.259 -15.994 1.00 91.88 88 ILE A O 1
ATOM 680 N N . ILE A 1 89 ? 6.408 -7.680 -16.993 1.00 90.31 89 ILE A N 1
ATOM 681 C CA . ILE A 1 89 ? 5.899 -8.874 -16.303 1.00 90.31 89 ILE A CA 1
ATOM 682 C C . ILE A 1 89 ? 6.207 -8.779 -14.808 1.00 90.31 89 ILE A C 1
ATOM 684 O O . ILE A 1 89 ? 5.346 -9.063 -13.975 1.00 90.31 89 ILE A O 1
ATOM 688 N N . GLU A 1 90 ? 7.396 -8.298 -14.454 1.00 87.81 90 GLU A N 1
ATOM 689 C CA . GLU A 1 90 ? 7.764 -8.032 -13.067 1.00 87.81 90 GLU A CA 1
ATOM 690 C C . GLU A 1 90 ? 6.950 -6.880 -12.468 1.00 87.81 90 GLU A C 1
ATOM 692 O O . GLU A 1 90 ? 6.492 -7.010 -11.333 1.00 87.81 90 GLU A O 1
ATOM 697 N N . ILE A 1 91 ? 6.659 -5.812 -13.230 1.00 92.56 91 ILE A N 1
ATOM 698 C CA . ILE A 1 91 ? 5.686 -4.795 -12.789 1.00 92.56 91 ILE A CA 1
ATOM 699 C C . ILE A 1 91 ? 4.355 -5.463 -12.435 1.00 92.56 91 ILE A C 1
ATOM 701 O O . ILE A 1 91 ? 3.823 -5.224 -11.354 1.00 92.56 91 ILE A O 1
ATOM 705 N N . MET A 1 92 ? 3.807 -6.299 -13.320 1.00 93.50 92 MET A N 1
ATOM 706 C CA . MET A 1 92 ? 2.518 -6.955 -13.085 1.00 93.50 92 MET A CA 1
ATOM 707 C C . MET A 1 92 ? 2.545 -7.849 -11.840 1.00 93.50 92 MET A C 1
ATOM 709 O O . MET A 1 92 ? 1.588 -7.826 -11.063 1.00 93.50 92 MET A O 1
ATOM 713 N N . ALA A 1 93 ? 3.639 -8.584 -11.620 1.00 90.31 93 ALA A N 1
ATOM 714 C CA . ALA A 1 93 ? 3.823 -9.409 -10.431 1.00 90.31 93 ALA A CA 1
ATOM 715 C C . ALA A 1 93 ? 3.829 -8.562 -9.147 1.00 90.31 93 ALA A C 1
ATOM 717 O O . ALA A 1 93 ? 3.045 -8.836 -8.237 1.00 90.31 93 ALA A O 1
ATOM 718 N N . VAL A 1 94 ? 4.626 -7.486 -9.103 1.00 92.50 94 VAL A N 1
ATOM 719 C CA . VAL A 1 94 ? 4.669 -6.564 -7.952 1.00 92.50 94 VAL A CA 1
ATOM 720 C C . VAL A 1 94 ? 3.303 -5.927 -7.714 1.00 92.50 94 VAL A C 1
ATOM 722 O O . VAL A 1 94 ? 2.848 -5.840 -6.577 1.00 92.50 94 VAL A O 1
ATOM 725 N N . GLN A 1 95 ? 2.593 -5.529 -8.772 1.00 95.12 95 GLN A N 1
ATOM 726 C CA . GLN A 1 95 ? 1.240 -4.990 -8.641 1.00 95.12 95 GLN A CA 1
ATOM 727 C C . GLN A 1 95 ? 0.256 -6.002 -8.049 1.00 95.12 95 GLN A C 1
ATOM 729 O O . GLN A 1 95 ? -0.599 -5.603 -7.262 1.00 95.12 95 GLN A O 1
ATOM 734 N N . GLY A 1 96 ? 0.356 -7.283 -8.411 1.00 93.81 96 GLY A N 1
ATOM 735 C CA . GLY A 1 96 ? -0.442 -8.350 -7.801 1.00 93.81 96 GLY A CA 1
ATOM 736 C C . GLY A 1 96 ? -0.201 -8.438 -6.295 1.00 93.81 96 GLY A C 1
ATOM 737 O O . GLY A 1 96 ? -1.137 -8.331 -5.508 1.00 93.81 96 GLY A O 1
ATOM 738 N N . GLN A 1 97 ? 1.065 -8.498 -5.891 1.00 92.81 97 GLN A N 1
ATOM 739 C CA . GLN A 1 97 ? 1.441 -8.586 -4.480 1.00 92.81 97 GLN A CA 1
ATOM 740 C C . GLN A 1 97 ? 1.044 -7.331 -3.683 1.00 92.81 97 GLN A C 1
ATOM 742 O O . GLN A 1 97 ? 0.599 -7.423 -2.542 1.00 92.81 97 GLN A O 1
ATOM 747 N N . LEU A 1 98 ? 1.151 -6.139 -4.279 1.00 95.69 98 LEU A N 1
ATOM 748 C CA . LEU A 1 98 ? 0.719 -4.893 -3.638 1.00 95.69 98 LEU A CA 1
ATOM 749 C C . LEU A 1 98 ? -0.804 -4.807 -3.501 1.00 95.69 98 LEU A C 1
ATOM 751 O O . LEU A 1 98 ? -1.286 -4.212 -2.539 1.00 95.69 98 LEU A O 1
ATOM 755 N N . LYS A 1 99 ? -1.570 -5.419 -4.413 1.00 97.19 99 LYS A N 1
ATOM 756 C CA . LYS A 1 99 ? -3.025 -5.558 -4.250 1.00 97.19 99 LYS A CA 1
ATOM 757 C C . LYS A 1 99 ? -3.362 -6.470 -3.073 1.00 97.19 99 LYS A C 1
ATOM 759 O O . LYS A 1 99 ? -4.213 -6.095 -2.278 1.00 97.19 99 LYS A O 1
ATOM 764 N N . GLU A 1 100 ? -2.670 -7.599 -2.921 1.00 95.12 100 GLU A N 1
ATOM 765 C CA . GLU A 1 100 ? -2.833 -8.495 -1.763 1.00 95.12 100 GLU A CA 1
ATOM 766 C C . GLU A 1 100 ? -2.494 -7.783 -0.444 1.00 95.12 100 GLU A C 1
ATOM 768 O O . GLU A 1 100 ? -3.290 -7.795 0.494 1.00 95.12 100 GLU A O 1
ATOM 773 N N . ALA A 1 101 ? -1.356 -7.081 -0.396 1.00 95.38 101 ALA A N 1
ATOM 774 C CA . ALA A 1 101 ? -0.951 -6.281 0.762 1.00 95.38 101 ALA A CA 1
ATOM 775 C C . ALA A 1 101 ? -2.001 -5.213 1.120 1.00 95.38 101 ALA A C 1
ATOM 777 O O . ALA A 1 101 ? -2.320 -4.989 2.288 1.00 95.38 101 ALA A O 1
ATOM 778 N N . THR A 1 102 ? -2.554 -4.552 0.099 1.00 97.31 102 THR A N 1
ATOM 779 C CA . THR A 1 102 ? -3.553 -3.495 0.280 1.00 97.31 102 THR A CA 1
ATOM 780 C C . THR A 1 102 ? -4.913 -4.054 0.695 1.00 97.31 102 THR A C 1
ATOM 782 O O . THR A 1 102 ? -5.600 -3.425 1.493 1.00 97.31 102 THR A O 1
ATOM 785 N N . ASP A 1 103 ? -5.298 -5.242 0.228 1.00 97.81 103 ASP A N 1
ATOM 786 C CA . ASP A 1 103 ? -6.508 -5.929 0.692 1.00 97.81 103 ASP A CA 1
ATOM 787 C C . ASP A 1 103 ? -6.418 -6.273 2.188 1.00 97.81 103 ASP A C 1
ATOM 789 O O . ASP A 1 103 ? -7.355 -6.015 2.949 1.00 97.81 103 ASP A O 1
ATOM 793 N N . LEU A 1 104 ? -5.259 -6.758 2.652 1.00 97.00 104 LEU A N 1
ATOM 794 C CA . LEU A 1 104 ? -5.025 -6.947 4.086 1.00 97.00 104 LEU A CA 1
ATOM 795 C C . LEU A 1 104 ? -5.104 -5.618 4.849 1.00 97.00 104 LEU A C 1
ATOM 797 O O . LEU A 1 104 ? -5.749 -5.547 5.895 1.00 97.00 104 LEU A O 1
ATOM 801 N N . PHE A 1 105 ? -4.501 -4.552 4.319 1.00 98.00 105 PHE A N 1
ATOM 802 C CA . PHE A 1 105 ? -4.575 -3.238 4.954 1.00 98.00 105 PHE A CA 1
ATOM 803 C C . PHE A 1 105 ? -6.020 -2.732 5.061 1.00 98.00 105 PHE A C 1
ATOM 805 O O . PHE A 1 105 ? -6.424 -2.239 6.114 1.00 98.00 105 PHE A O 1
ATOM 812 N N . HIS A 1 106 ? -6.826 -2.923 4.014 1.00 97.88 106 HIS A N 1
ATOM 813 C CA . HIS A 1 106 ? -8.246 -2.583 4.030 1.00 97.88 106 HIS A CA 1
ATOM 814 C C . HIS A 1 106 ? -8.980 -3.311 5.160 1.00 97.88 106 HIS A C 1
ATOM 816 O O . HIS A 1 106 ? -9.675 -2.672 5.946 1.00 97.88 106 HIS A O 1
ATOM 822 N N . LYS A 1 107 ? -8.774 -4.627 5.293 1.00 96.62 107 LYS A N 1
ATOM 823 C CA . LYS A 1 107 ? -9.374 -5.440 6.364 1.00 96.62 107 LYS A CA 1
ATOM 824 C C . LYS A 1 107 ? -8.983 -4.943 7.754 1.00 96.62 107 LYS A C 1
ATOM 826 O O . LYS A 1 107 ? -9.841 -4.863 8.629 1.00 96.62 107 LYS A O 1
ATOM 831 N N . ILE A 1 108 ? -7.717 -4.567 7.943 1.00 96.44 108 ILE A N 1
ATOM 832 C CA . ILE A 1 108 ? -7.231 -3.993 9.204 1.00 96.44 108 ILE A CA 1
ATOM 833 C C . ILE A 1 108 ? -7.948 -2.673 9.510 1.00 96.44 108 ILE A C 1
ATOM 835 O O . ILE A 1 108 ? -8.405 -2.483 10.634 1.00 96.44 108 ILE A O 1
ATOM 839 N N . LEU A 1 109 ? -8.083 -1.772 8.531 1.00 96.69 109 LEU A N 1
ATOM 840 C CA . LEU A 1 109 ? -8.785 -0.496 8.720 1.00 96.69 109 LEU A CA 1
ATOM 841 C C . LEU A 1 109 ? -10.279 -0.695 9.004 1.00 96.69 109 LEU A C 1
ATOM 843 O O . LEU A 1 109 ? -10.828 -0.010 9.866 1.00 96.69 109 LEU A O 1
ATOM 847 N N . THR A 1 110 ? -10.924 -1.653 8.337 1.00 94.94 110 THR A N 1
ATOM 848 C CA . THR A 1 110 ? -12.321 -2.012 8.608 1.00 94.94 110 THR A CA 1
ATOM 849 C C . THR A 1 110 ? -12.479 -2.537 10.033 1.00 94.94 110 THR A C 1
ATOM 851 O O . THR A 1 110 ? -13.333 -2.038 10.761 1.00 94.94 110 THR A O 1
ATOM 854 N N . ALA A 1 111 ? -11.617 -3.456 10.479 1.00 94.06 111 ALA A N 1
ATOM 855 C CA . ALA A 1 111 ? -11.633 -3.944 11.859 1.00 94.06 111 ALA A CA 1
ATOM 856 C C . ALA A 1 111 ? -11.366 -2.817 12.872 1.00 94.06 111 ALA A C 1
ATOM 858 O O . ALA A 1 111 ? -12.051 -2.715 13.884 1.00 94.06 111 ALA A O 1
ATOM 859 N N . ALA A 1 112 ? -10.419 -1.922 12.579 1.00 94.38 112 ALA A N 1
ATOM 860 C CA . ALA A 1 112 ? -10.124 -0.762 13.417 1.00 94.38 112 ALA A CA 1
ATOM 861 C C . ALA A 1 112 ? -11.323 0.194 13.550 1.00 94.38 112 ALA A C 1
ATOM 863 O O . ALA A 1 112 ? -11.487 0.820 14.596 1.00 94.38 112 ALA A O 1
ATOM 864 N N . SER A 1 113 ? -12.173 0.288 12.522 1.00 92.88 113 SER A N 1
ATOM 865 C CA . SER A 1 113 ? -13.362 1.147 12.542 1.00 92.88 113 SER A CA 1
ATOM 866 C C . SER A 1 113 ? -14.462 0.665 13.490 1.00 92.88 113 SER A C 1
ATOM 868 O O . SER A 1 113 ? -15.250 1.479 13.967 1.00 92.88 113 SER A O 1
ATOM 870 N N . THR A 1 114 ? -14.492 -0.633 13.803 1.00 91.00 114 THR A N 1
ATOM 871 C CA . THR A 1 114 ? -15.500 -1.254 14.676 1.00 91.00 114 THR A CA 1
ATOM 872 C C . THR A 1 114 ? -14.923 -1.776 15.992 1.00 91.00 114 THR A C 1
ATOM 874 O O . THR A 1 114 ? -15.673 -2.271 16.826 1.00 91.00 114 THR A O 1
ATOM 877 N N . PHE A 1 115 ? -13.611 -1.646 16.213 1.00 87.88 115 PHE A N 1
ATOM 878 C CA . PHE A 1 115 ? -12.895 -2.325 17.299 1.00 87.88 115 PHE A CA 1
ATOM 879 C C . PHE A 1 115 ? -13.365 -1.956 18.716 1.00 87.88 115 PHE A C 1
ATOM 881 O O . PHE A 1 115 ? -13.256 -2.765 19.629 1.00 87.88 115 PHE A O 1
ATOM 888 N N . GLU A 1 116 ? -13.875 -0.739 18.919 1.00 80.50 116 GLU A N 1
ATOM 889 C CA . GLU A 1 116 ? -14.393 -0.280 20.221 1.00 80.50 116 GLU A CA 1
ATOM 890 C C . GLU A 1 116 ? -15.911 -0.501 20.386 1.00 80.50 116 GLU A C 1
ATOM 892 O O . GLU A 1 116 ? -16.504 0.003 21.338 1.00 80.50 116 GLU A O 1
ATOM 897 N N . GLY A 1 117 ? -16.550 -1.232 19.466 1.00 77.94 117 GLY A N 1
ATOM 898 C CA . GLY A 1 117 ? -17.978 -1.560 19.499 1.00 77.94 117 GLY A CA 1
ATOM 899 C C . GLY A 1 117 ? -18.285 -2.969 20.018 1.00 77.94 117 GLY A C 1
ATOM 900 O O . GLY A 1 117 ? -17.399 -3.791 20.230 1.00 77.94 117 GLY A O 1
ATOM 901 N N . GLU A 1 118 ? -19.574 -3.256 20.203 1.00 81.56 118 GLU A N 1
ATOM 902 C CA . GLU A 1 118 ? -20.084 -4.601 20.486 1.00 81.56 118 GLU A CA 1
ATOM 903 C C . GLU A 1 118 ? -20.502 -5.279 19.172 1.00 81.56 118 GLU A C 1
ATOM 905 O O . GLU A 1 118 ? -21.293 -4.724 18.406 1.00 81.56 118 GLU A O 1
ATOM 910 N N . GLU A 1 119 ? -19.990 -6.484 18.908 1.00 84.56 119 GLU A N 1
ATOM 911 C CA . GLU A 1 119 ? -20.383 -7.300 17.756 1.00 84.56 119 GLU A CA 1
ATOM 912 C C . GLU A 1 119 ? -21.216 -8.502 18.223 1.00 84.56 119 GLU A C 1
ATOM 914 O O . GLU A 1 119 ? -20.749 -9.343 18.990 1.00 84.56 119 GLU A O 1
ATOM 919 N N . VAL A 1 120 ? -22.463 -8.601 17.747 1.00 87.69 120 VAL A N 1
ATOM 920 C CA . VAL A 1 120 ? -23.363 -9.724 18.052 1.00 87.69 120 VAL A CA 1
ATOM 921 C C . VAL A 1 120 ? -23.507 -10.614 16.820 1.00 87.69 120 VAL A C 1
ATOM 923 O O . VAL A 1 120 ? -24.280 -10.310 15.910 1.00 87.69 120 VAL A O 1
ATOM 926 N N . ILE A 1 121 ? -22.805 -11.747 16.811 1.00 91.25 121 ILE A N 1
ATOM 927 C CA . ILE A 1 121 ? -22.919 -12.769 15.761 1.00 91.25 121 ILE A CA 1
ATOM 928 C C . ILE A 1 121 ? -23.913 -13.842 16.220 1.00 91.25 121 ILE A C 1
ATOM 930 O O . ILE A 1 121 ? -23.723 -14.471 17.260 1.00 91.25 121 ILE A O 1
ATOM 934 N N . ARG A 1 122 ? -24.989 -14.057 15.452 1.00 88.56 122 ARG A N 1
ATOM 935 C CA . ARG A 1 122 ? -25.986 -15.109 15.713 1.00 88.56 122 ARG A CA 1
ATOM 936 C C . ARG A 1 122 ? -25.825 -16.236 14.703 1.00 88.56 122 ARG A C 1
ATOM 938 O O . ARG A 1 122 ? -25.847 -15.988 13.501 1.00 88.56 122 ARG A O 1
ATOM 945 N N . PHE A 1 123 ? -25.717 -17.457 15.205 1.00 82.00 123 PHE A N 1
ATOM 946 C CA . PHE A 1 123 ? -25.726 -18.674 14.402 1.00 82.00 123 PHE A CA 1
ATOM 947 C C . PHE A 1 123 ? -27.101 -19.335 14.534 1.00 82.00 123 PHE A C 1
ATOM 949 O O . PHE A 1 123 ? -27.645 -19.386 15.639 1.00 82.00 123 PHE A O 1
ATOM 956 N N . ALA A 1 124 ? -27.665 -19.764 13.404 1.00 74.31 124 ALA A N 1
ATOM 957 C CA . ALA A 1 124 ? -28.889 -20.562 13.337 1.00 74.31 124 ALA A CA 1
ATOM 958 C C . ALA A 1 124 ? -28.541 -22.051 13.274 1.00 74.31 124 ALA A C 1
ATOM 960 O O . ALA A 1 124 ? -27.526 -22.374 12.613 1.00 74.31 124 ALA A O 1
#

Secondary structure (DSSP, 8-state):
-EEEEEEEEEE-TTS-EEEEEEEEEE--HHHHHHHHHTTGGG-EEEE-------TTS----HHHHHHTT-EEEHHHHHH-EEEEESSHHHHHHHHHHHHHHHHHHHHHHHHHHHTTS-------

Radius of gyration: 18.31 Å; chains: 1; bounding box: 56×36×44 Å

pLDDT: mean 85.22, std 16.61, range [43.69, 98.38]

Foldseek 3Di:
DDKDKDWDWDQDPVRAIKIKIKIADDDDPLLVVLCVVVVQQFPWLDWQAQPDDPPPPPDDDVLVVCVNTPIDGNNCRHVMHMDIDRDVVRVVVVVVRVVSSVVSSVVVSVCSVCVPDDDDDDDD